Protein AF-J9DRB3-F1 (afdb_monomer)

Secondary structure (DSSP, 8-state):
-HHHHHHHHHHHHHHH-HHHHHHHHHHHHHHHHHHHHHHHHHHHHHHHHHHHHHHHHHHHHHHHHHHHHHHHHHHHHHHHHHHHHHHHHHHHHHHHHHHHHHHHHHHHHHHHHHHHHHHHS--HHHHHHHHHHHTTEEEE--TT--EEEEEETTEEEEEEP--HHHHHHHHHTT--

Foldseek 3Di:
DVVVVVVVVVVVVVVVPPVNVVVVVVVVVVVVVVVVVVVVVVVVVVVVVVVVVVVVVVVVVVVVVVVVVVVVVVVVVVVVVVVVVVVVVVVVVVVVVVVVVVVVVVVVVVVVVVVVVCVVDPDPLRVVVVVCVVQQWDWDDDDQFTWIWRDDPPDTDIDTDPDPVVVVVNVVSVVD

Mean predicted aligned error: 17.75 Å

Sequence (176 aa):
MREANKIVVDLLDVFSTKTDLENILRTHSEAVDRHNKRLKELRETIDVLNRKNDQLNLELQRMQISRQKRSNQFSKLSHEGLQLSKELVNSEADYENASRRLSEMKDTLEKMKEIEQNLKFPSENKLFLEVIKGIGVNLIDSEDRYLFTIKGKNISHTLSTHDAEFNEKLWDLLDE

Radius of gyration: 63.05 Å; Cα contacts (8 Å, |Δi|>4): 61; chains: 1; bounding box: 114×46×160 Å

InterPro domains:
  IPR060067 Outer dense fiber protein 2, N-terminal domain [PF27578] (23-114)

pLDDT: mean 79.35, std 18.27, range [39.59, 97.94]

Structure (mmCIF, N/CA/C/O backbone):
data_AF-J9DRB3-F1
#
_entry.id   AF-J9DRB3-F1
#
loop_
_atom_site.group_PDB
_atom_site.id
_atom_site.type_symbol
_atom_site.label_atom_id
_atom_site.label_alt_id
_atom_site.label_comp_id
_atom_site.label_asym_id
_atom_site.label_entity_id
_atom_site.label_seq_id
_atom_site.pdbx_PDB_ins_code
_atom_site.Cartn_x
_atom_site.Cartn_y
_atom_site.Cartn_z
_atom_site.occupancy
_atom_site.B_iso_or_equiv
_atom_site.auth_seq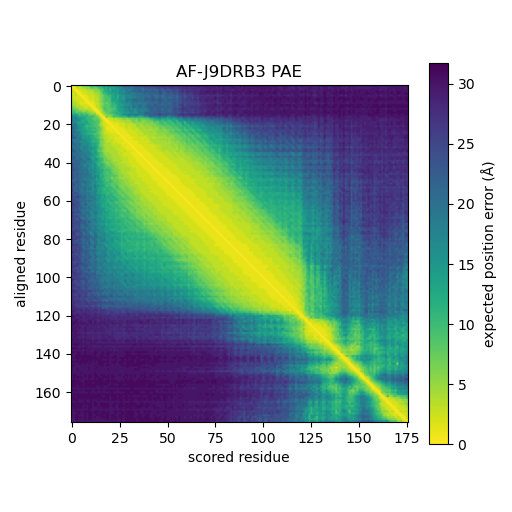_id
_atom_site.auth_comp_id
_atom_site.auth_asym_id
_atom_site.auth_atom_id
_atom_site.pdbx_PDB_model_num
ATOM 1 N N . MET A 1 1 ? 54.683 35.921 -80.141 1.00 52.78 1 MET A N 1
ATOM 2 C CA . MET A 1 1 ? 53.784 35.006 -80.888 1.00 52.78 1 MET A CA 1
ATOM 3 C C . MET A 1 1 ? 54.354 33.591 -80.994 1.00 52.78 1 MET A C 1
ATOM 5 O O . MET A 1 1 ? 53.706 32.681 -80.503 1.00 52.78 1 MET A O 1
ATOM 9 N N . ARG A 1 2 ? 55.559 33.370 -81.552 1.00 58.88 2 ARG A N 1
ATOM 10 C CA . ARG A 1 2 ? 56.140 32.010 -81.671 1.00 58.88 2 ARG A CA 1
ATOM 11 C C . ARG A 1 2 ? 56.509 31.345 -80.333 1.00 58.88 2 ARG A C 1
ATOM 13 O O . ARG A 1 2 ? 56.258 30.161 -80.177 1.00 58.88 2 ARG A O 1
ATOM 20 N N . GLU A 1 3 ? 57.030 32.096 -79.365 1.00 64.81 3 GLU A N 1
ATOM 21 C CA . GLU A 1 3 ? 57.368 31.573 -78.024 1.00 64.81 3 GLU A CA 1
ATOM 22 C C . GLU A 1 3 ? 56.137 31.209 -77.186 1.00 64.81 3 GLU A C 1
ATOM 24 O O . GLU A 1 3 ? 56.092 30.139 -76.594 1.00 64.81 3 GLU A O 1
ATOM 29 N N . ALA A 1 4 ? 55.103 32.055 -77.202 1.00 60.22 4 ALA A N 1
ATOM 30 C CA . ALA A 1 4 ? 53.845 31.785 -76.504 1.00 60.22 4 ALA A CA 1
ATOM 31 C C . ALA A 1 4 ? 53.136 30.540 -77.064 1.00 60.22 4 ALA A C 1
ATOM 33 O O . ALA A 1 4 ? 52.649 29.716 -76.299 1.00 60.22 4 ALA A O 1
ATOM 34 N N . ASN A 1 5 ? 53.153 30.354 -78.389 1.00 60.75 5 ASN A N 1
ATOM 35 C CA . ASN A 1 5 ? 52.613 29.145 -79.012 1.00 60.75 5 ASN A CA 1
ATOM 36 C C . ASN A 1 5 ? 53.431 27.896 -78.664 1.00 60.75 5 ASN A C 1
ATOM 38 O O . ASN A 1 5 ? 52.849 26.831 -78.509 1.00 60.75 5 ASN A O 1
ATOM 42 N N . LYS A 1 6 ? 54.754 28.014 -78.501 1.00 69.69 6 LYS A N 1
ATOM 43 C CA . LYS A 1 6 ? 55.604 26.894 -78.083 1.00 69.69 6 LYS A CA 1
ATOM 44 C C . LYS A 1 6 ? 55.330 26.488 -76.633 1.00 69.69 6 LYS A C 1
ATOM 46 O O . LYS A 1 6 ? 55.157 25.313 -76.374 1.00 69.69 6 LYS A O 1
ATOM 51 N N . ILE A 1 7 ? 55.170 27.452 -75.725 1.00 70.69 7 ILE A N 1
ATOM 52 C CA . ILE A 1 7 ? 54.814 27.188 -74.320 1.00 70.69 7 ILE A CA 1
ATOM 53 C C . ILE A 1 7 ? 53.431 26.533 -74.208 1.00 70.69 7 ILE A C 1
ATOM 55 O O . ILE A 1 7 ? 53.254 25.626 -73.406 1.00 70.69 7 ILE A O 1
ATOM 59 N N . VAL A 1 8 ? 52.457 26.960 -75.019 1.00 66.06 8 VAL A N 1
ATOM 60 C CA . VAL A 1 8 ? 51.117 26.348 -75.049 1.00 66.06 8 VAL A CA 1
ATOM 61 C C . VAL A 1 8 ? 51.158 24.926 -75.614 1.00 66.06 8 VAL A C 1
ATOM 63 O O . VAL A 1 8 ? 50.477 24.059 -75.080 1.00 66.06 8 VAL A O 1
ATOM 66 N N . VAL A 1 9 ? 51.962 24.669 -76.648 1.00 66.56 9 VAL A N 1
ATOM 67 C CA . VAL A 1 9 ? 52.156 23.318 -77.200 1.00 66.56 9 VAL A CA 1
ATOM 68 C C . VAL A 1 9 ? 52.922 22.425 -76.225 1.00 66.56 9 VAL A C 1
ATOM 70 O O . VAL A 1 9 ? 52.494 21.303 -76.014 1.00 66.56 9 VAL A O 1
ATOM 73 N N . ASP A 1 10 ? 53.961 22.927 -75.557 1.00 65.06 10 ASP A N 1
ATOM 74 C CA . ASP A 1 10 ? 54.721 22.182 -74.545 1.00 65.06 10 ASP A CA 1
ATOM 75 C C . ASP A 1 10 ? 53.854 21.887 -73.300 1.00 65.06 10 ASP A C 1
ATOM 77 O O . ASP A 1 10 ? 53.916 20.795 -72.742 1.00 65.06 10 ASP A O 1
ATOM 81 N N . LEU A 1 11 ? 52.980 22.818 -72.886 1.00 62.59 11 LEU A N 1
ATOM 82 C CA . LEU A 1 11 ? 51.970 22.584 -71.842 1.00 62.59 11 LEU A CA 1
ATOM 83 C C . LEU A 1 11 ? 50.936 21.543 -72.279 1.00 62.59 11 LEU A C 1
ATOM 85 O O . LEU A 1 11 ? 50.585 20.667 -71.493 1.00 62.59 11 LEU A O 1
ATOM 89 N N . LEU A 1 12 ? 50.450 21.624 -73.519 1.00 61.03 12 LEU A N 1
ATOM 90 C CA . LEU A 1 12 ? 49.530 20.634 -74.072 1.00 61.03 12 LEU A CA 1
ATOM 91 C C . LEU A 1 12 ? 50.198 19.263 -74.186 1.00 61.03 12 LEU A C 1
ATOM 93 O O . LEU A 1 12 ? 49.541 18.284 -73.863 1.00 61.03 12 LEU A O 1
ATOM 97 N N . ASP A 1 13 ? 51.482 19.186 -74.540 1.00 62.16 13 ASP A N 1
ATOM 98 C CA . ASP A 1 13 ? 52.235 17.934 -74.629 1.00 62.16 13 ASP A CA 1
ATOM 99 C C . ASP A 1 13 ? 52.427 17.287 -73.250 1.00 62.16 13 ASP A C 1
ATOM 101 O O . ASP A 1 13 ? 52.219 16.080 -73.112 1.00 62.16 13 ASP A O 1
ATOM 105 N N . VAL A 1 14 ? 52.705 18.087 -72.211 1.00 61.19 14 VAL A N 1
ATOM 106 C CA . VAL A 1 14 ? 52.777 17.628 -70.811 1.00 61.19 14 VAL A CA 1
ATOM 107 C C . VAL A 1 14 ? 51.439 17.058 -70.330 1.00 61.19 14 VAL A C 1
ATOM 109 O O . VAL A 1 14 ? 51.436 16.078 -69.599 1.00 61.19 14 VAL A O 1
ATOM 112 N N . PHE A 1 15 ? 50.301 17.601 -70.771 1.00 56.34 15 PHE A N 1
ATOM 113 C CA . PHE A 1 15 ? 48.974 17.045 -70.460 1.00 56.34 15 PHE A CA 1
ATOM 114 C C . PHE A 1 15 ? 48.469 16.004 -71.479 1.00 56.34 15 PHE A C 1
ATOM 116 O O . PHE A 1 15 ? 47.452 15.353 -71.236 1.00 56.34 15 PHE A O 1
ATOM 123 N N . SER A 1 16 ? 49.150 15.833 -72.617 1.00 55.31 16 SER A N 1
ATOM 124 C CA . SER A 1 16 ? 48.746 14.929 -73.706 1.00 55.31 16 SER A CA 1
ATOM 125 C C . SER A 1 16 ? 49.224 13.495 -73.518 1.00 55.31 16 SER A C 1
ATOM 127 O O . SER A 1 16 ? 48.829 12.606 -74.282 1.00 55.31 16 SER A O 1
ATOM 129 N N . THR A 1 17 ? 50.090 13.240 -72.532 1.00 62.50 17 THR A N 1
ATOM 130 C CA . THR A 1 17 ? 50.607 11.893 -72.348 1.00 62.50 17 THR A CA 1
ATOM 131 C C . THR A 1 17 ? 49.462 11.001 -71.877 1.00 62.50 17 THR A C 1
ATOM 133 O O . THR A 1 17 ? 48.815 11.238 -70.857 1.00 62.50 17 THR A O 1
ATOM 136 N N . LYS A 1 18 ? 49.168 9.958 -72.658 1.00 66.81 18 LYS A N 1
ATOM 137 C CA . LYS A 1 18 ? 48.153 8.935 -72.357 1.00 66.81 18 LYS A CA 1
ATOM 138 C C . LYS A 1 18 ? 48.231 8.446 -70.898 1.00 66.81 18 LYS A C 1
ATOM 140 O O . LYS A 1 18 ? 47.206 8.183 -70.279 1.00 66.81 18 LYS A O 1
ATOM 145 N N . THR A 1 19 ? 49.439 8.423 -70.345 1.00 72.69 19 THR A N 1
ATOM 146 C CA . THR A 1 19 ? 49.772 8.122 -68.951 1.00 72.69 19 THR A CA 1
ATOM 147 C C . THR A 1 19 ? 49.164 9.074 -67.919 1.00 72.69 19 THR A C 1
ATOM 149 O O . THR A 1 19 ? 48.702 8.604 -66.882 1.00 72.69 19 THR A O 1
ATOM 152 N N . ASP A 1 20 ? 49.110 10.383 -68.165 1.00 73.69 20 ASP A N 1
ATOM 153 C CA . ASP A 1 20 ? 48.558 11.342 -67.197 1.00 73.69 20 ASP A CA 1
ATOM 154 C C . ASP A 1 20 ? 47.030 11.296 -67.160 1.00 73.69 20 ASP A C 1
ATOM 156 O O . ASP A 1 20 ? 46.430 11.313 -66.084 1.00 73.69 20 ASP A O 1
ATOM 160 N N . LEU A 1 21 ? 46.391 11.114 -68.319 1.00 74.31 21 LEU A N 1
ATOM 161 C CA . LEU A 1 21 ? 44.954 10.836 -68.402 1.00 74.31 21 LEU A CA 1
ATOM 162 C C . LEU A 1 21 ? 44.589 9.511 -67.716 1.00 74.31 21 LEU A C 1
ATOM 164 O O . LEU A 1 21 ? 43.625 9.462 -66.952 1.00 74.31 21 LEU A O 1
ATOM 168 N N . GLU A 1 22 ? 45.372 8.451 -67.929 1.00 77.31 22 GLU A N 1
ATOM 169 C CA . GLU A 1 22 ? 45.198 7.166 -67.239 1.00 77.31 22 GLU A CA 1
ATOM 170 C C . GLU A 1 22 ? 45.382 7.302 -65.717 1.00 77.31 22 GLU A C 1
ATOM 172 O O . GLU A 1 22 ? 44.604 6.736 -64.945 1.00 77.31 22 GLU A O 1
ATOM 177 N N . ASN A 1 23 ? 46.344 8.112 -65.263 1.00 81.50 23 ASN A N 1
ATOM 178 C CA . ASN A 1 23 ? 46.559 8.398 -63.844 1.00 81.50 23 ASN A CA 1
ATOM 179 C C . ASN A 1 23 ? 45.405 9.200 -63.222 1.00 81.50 23 ASN A C 1
ATOM 181 O O . ASN A 1 23 ? 44.984 8.896 -62.101 1.00 81.50 23 ASN A O 1
ATOM 185 N N . ILE A 1 24 ? 44.857 10.190 -63.931 1.00 82.06 24 ILE A N 1
ATOM 186 C CA . ILE A 1 24 ? 43.684 10.956 -63.481 1.00 82.06 24 ILE A CA 1
ATOM 187 C C . ILE A 1 24 ? 42.457 10.040 -63.390 1.00 82.06 24 ILE A C 1
ATOM 189 O O . ILE A 1 24 ? 41.757 10.046 -62.378 1.00 82.06 24 ILE A O 1
ATOM 193 N N . LEU A 1 25 ? 42.219 9.195 -64.396 1.00 83.25 25 L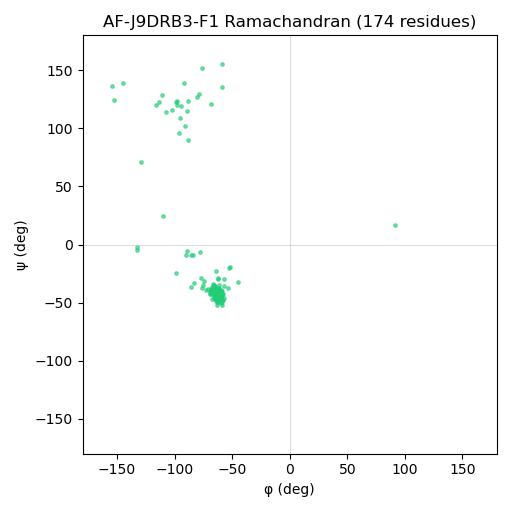EU A N 1
ATOM 194 C CA . LEU A 1 25 ? 41.101 8.246 -64.381 1.00 83.25 25 LEU A CA 1
ATOM 195 C C . LEU A 1 25 ? 41.238 7.224 -63.248 1.00 83.25 25 LEU A C 1
ATOM 197 O O . LEU A 1 25 ? 40.268 6.964 -62.534 1.00 83.25 25 LEU A O 1
ATOM 201 N N . ARG A 1 26 ? 42.444 6.690 -63.026 1.00 84.19 26 ARG A N 1
ATOM 202 C CA . ARG A 1 26 ? 42.720 5.762 -61.923 1.00 84.19 26 ARG A CA 1
ATOM 203 C C . ARG A 1 26 ? 42.507 6.419 -60.561 1.00 84.19 26 ARG A C 1
ATOM 205 O O . ARG A 1 26 ? 41.805 5.860 -59.725 1.00 84.19 26 ARG A O 1
ATOM 212 N N . THR A 1 27 ? 43.062 7.610 -60.337 1.00 86.06 27 THR A N 1
ATOM 213 C CA . THR A 1 27 ? 42.909 8.321 -59.053 1.00 86.06 27 THR A CA 1
ATOM 214 C C . THR A 1 27 ? 41.457 8.715 -58.792 1.00 86.06 27 THR A C 1
ATOM 216 O O . THR A 1 27 ? 40.995 8.618 -57.652 1.00 86.06 27 THR A O 1
ATOM 219 N N . HIS A 1 28 ? 40.709 9.084 -59.837 1.00 86.38 28 HIS A N 1
ATOM 220 C CA . HIS A 1 28 ? 39.274 9.321 -59.736 1.00 86.38 28 HIS A CA 1
ATOM 221 C C . HIS A 1 28 ? 38.509 8.036 -59.386 1.00 86.38 28 HIS A C 1
ATOM 223 O O . HIS A 1 28 ? 37.699 8.069 -58.457 1.00 86.38 28 HIS A O 1
ATOM 229 N N . SER A 1 29 ? 38.784 6.914 -60.061 1.00 89.69 29 SER A N 1
ATOM 230 C CA . SER A 1 29 ? 38.168 5.613 -59.757 1.00 89.69 29 SER A CA 1
ATOM 231 C C . SER A 1 29 ? 38.432 5.197 -58.312 1.00 89.69 29 SER A C 1
ATOM 233 O O . SER A 1 29 ? 37.499 4.897 -57.574 1.00 89.69 29 SER A O 1
ATOM 235 N N . GLU A 1 30 ? 39.682 5.282 -57.855 1.00 90.38 30 GLU A N 1
ATOM 236 C CA . GLU A 1 30 ? 40.042 4.974 -56.470 1.00 90.38 30 GLU A CA 1
ATOM 237 C C . GLU A 1 30 ? 39.345 5.902 -55.464 1.00 90.38 30 GLU A C 1
ATOM 239 O O . GLU A 1 30 ? 38.962 5.474 -54.373 1.00 90.38 30 GLU A O 1
ATOM 244 N N . ALA A 1 31 ? 39.174 7.186 -55.796 1.00 90.00 31 ALA A N 1
ATOM 245 C CA . ALA A 1 31 ? 38.442 8.123 -54.950 1.00 90.00 31 ALA A CA 1
ATOM 246 C C . ALA A 1 31 ? 36.949 7.768 -54.863 1.00 90.00 31 ALA A C 1
ATOM 248 O O . ALA A 1 31 ? 36.378 7.819 -53.771 1.00 90.00 31 ALA A O 1
ATOM 249 N N . VAL A 1 32 ? 36.339 7.360 -55.980 1.00 91.81 32 VAL A N 1
ATOM 250 C CA . VAL A 1 32 ? 34.949 6.886 -56.037 1.00 91.81 32 VAL A CA 1
ATOM 251 C C . VAL A 1 32 ? 34.785 5.597 -55.235 1.00 91.81 32 VAL A C 1
ATOM 253 O O . VAL A 1 32 ? 33.865 5.503 -54.425 1.00 91.81 32 VAL A O 1
ATOM 256 N N . ASP A 1 33 ? 35.707 4.645 -55.363 1.00 92.38 33 ASP A N 1
ATOM 257 C CA . ASP A 1 33 ? 35.675 3.386 -54.613 1.00 92.38 33 ASP A CA 1
ATOM 258 C C . ASP A 1 33 ? 35.821 3.615 -53.105 1.00 92.38 33 ASP A C 1
ATOM 260 O O . ASP A 1 33 ? 35.052 3.067 -52.308 1.00 92.38 33 ASP A O 1
ATOM 264 N N . ARG A 1 34 ? 36.747 4.494 -52.690 1.00 92.19 34 ARG A N 1
ATOM 265 C CA . ARG A 1 34 ? 36.887 4.910 -51.283 1.00 92.19 34 ARG A CA 1
ATOM 266 C C . ARG A 1 34 ? 35.611 5.570 -50.760 1.00 92.19 34 ARG A C 1
ATOM 268 O O . ARG A 1 34 ? 35.183 5.273 -49.643 1.00 92.19 34 ARG A O 1
ATOM 275 N N . HIS A 1 35 ? 34.992 6.441 -51.553 1.00 93.06 35 HIS A N 1
ATOM 276 C CA . HIS A 1 35 ? 33.744 7.104 -51.183 1.00 93.06 35 HIS A CA 1
ATOM 277 C C . HIS A 1 35 ? 32.587 6.104 -51.048 1.00 93.06 35 HIS A C 1
ATOM 279 O O . HIS A 1 35 ? 31.868 6.120 -50.050 1.00 93.06 35 HIS A O 1
ATOM 285 N N . ASN A 1 36 ? 32.447 5.179 -51.999 1.00 93.12 36 ASN A N 1
ATOM 286 C CA . ASN A 1 36 ? 31.423 4.136 -51.979 1.00 93.12 36 ASN A CA 1
ATOM 287 C C . ASN A 1 36 ? 31.587 3.193 -50.784 1.00 93.12 36 ASN A C 1
ATOM 289 O O . ASN A 1 36 ? 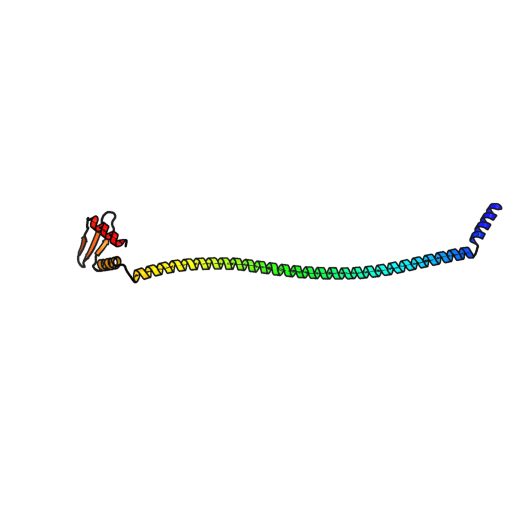30.599 2.850 -50.132 1.00 93.12 36 ASN A O 1
ATOM 293 N N . LYS A 1 37 ? 32.828 2.825 -50.443 1.00 95.12 37 LYS A N 1
ATOM 294 C CA . LYS A 1 37 ? 33.117 2.035 -49.242 1.00 95.12 37 LYS A CA 1
ATOM 295 C C . LYS A 1 37 ? 32.678 2.767 -47.972 1.00 95.12 37 LYS A C 1
ATOM 297 O O . LYS A 1 37 ? 31.965 2.191 -47.156 1.00 95.12 37 LYS A O 1
ATOM 302 N N . ARG A 1 38 ? 33.009 4.056 -47.848 1.00 94.56 38 ARG A N 1
ATOM 303 C CA . ARG A 1 38 ? 32.612 4.874 -46.693 1.00 94.56 38 ARG A CA 1
ATOM 304 C C . ARG A 1 38 ? 31.096 5.068 -46.603 1.00 94.56 38 ARG A C 1
ATOM 306 O O . ARG A 1 38 ? 30.539 5.024 -45.511 1.00 94.56 38 ARG A O 1
ATOM 313 N N . LEU A 1 39 ? 30.411 5.239 -47.735 1.00 94.81 39 LEU A N 1
ATOM 314 C CA . LEU A 1 39 ? 28.946 5.280 -47.777 1.00 94.81 39 LEU A CA 1
ATOM 315 C C . LEU A 1 39 ? 28.321 3.961 -47.319 1.00 94.81 39 LEU A C 1
ATOM 317 O O . LEU A 1 39 ? 27.305 3.981 -46.625 1.00 94.81 39 LEU A O 1
ATOM 321 N N . LYS A 1 40 ? 28.914 2.823 -47.690 1.00 95.81 40 LYS A N 1
ATOM 322 C CA . LYS A 1 40 ? 28.456 1.507 -47.239 1.00 95.81 40 LYS A CA 1
ATOM 323 C C . LYS A 1 40 ? 28.605 1.358 -45.721 1.00 95.81 40 LYS A C 1
ATOM 325 O O . LYS A 1 40 ? 27.629 1.023 -45.061 1.00 95.81 40 LYS A O 1
ATOM 330 N N . GLU A 1 41 ? 29.769 1.698 -45.171 1.00 95.75 41 GLU A N 1
ATOM 331 C CA . GLU A 1 41 ? 30.033 1.670 -43.721 1.00 95.75 41 GLU A CA 1
ATOM 332 C C . GLU A 1 41 ? 29.081 2.596 -42.939 1.00 95.75 41 GLU A C 1
ATOM 334 O O . GLU A 1 41 ? 28.563 2.230 -41.881 1.00 95.75 41 GLU A O 1
ATOM 339 N N . LEU A 1 42 ? 28.786 3.786 -43.477 1.00 95.69 42 LEU A N 1
ATOM 340 C CA . LEU A 1 42 ? 27.811 4.707 -42.888 1.00 95.69 42 LEU A CA 1
ATOM 341 C C . LEU A 1 42 ? 26.392 4.133 -42.903 1.00 95.69 42 LEU A C 1
ATOM 343 O O . LEU A 1 42 ? 25.693 4.241 -41.899 1.00 95.69 42 LEU A O 1
ATOM 347 N N . ARG A 1 43 ? 25.967 3.499 -44.004 1.00 96.38 43 ARG A N 1
ATOM 348 C CA . ARG A 1 43 ? 24.652 2.837 -44.083 1.00 96.38 43 ARG A CA 1
ATOM 349 C C . ARG A 1 43 ? 24.532 1.706 -43.067 1.00 96.38 43 ARG A C 1
ATOM 351 O O . ARG A 1 43 ? 23.557 1.668 -42.329 1.00 96.38 43 ARG A O 1
ATOM 358 N N . GLU A 1 44 ? 25.551 0.856 -42.965 1.00 96.12 44 GLU A N 1
ATOM 359 C CA . GLU A 1 44 ? 25.590 -0.219 -41.966 1.00 96.12 44 GLU A CA 1
ATOM 360 C C . GLU A 1 44 ? 25.523 0.343 -40.536 1.00 96.12 44 GLU A C 1
ATOM 362 O O . GLU A 1 44 ? 24.799 -0.180 -39.688 1.00 96.12 44 GLU A O 1
ATOM 367 N N . THR A 1 45 ? 26.209 1.459 -40.274 1.00 96.94 45 THR A N 1
ATOM 368 C CA . THR A 1 45 ? 26.154 2.143 -38.972 1.00 96.94 45 THR A CA 1
ATOM 369 C C . THR A 1 45 ? 24.756 2.688 -38.674 1.00 96.94 45 THR A C 1
ATOM 371 O O . THR A 1 45 ? 24.257 2.515 -37.562 1.00 96.94 45 THR A O 1
ATOM 374 N N . ILE A 1 46 ? 24.104 3.318 -39.656 1.00 97.31 46 ILE A N 1
ATOM 375 C CA . ILE A 1 46 ? 22.730 3.824 -39.529 1.00 97.31 46 ILE A CA 1
ATOM 376 C C . ILE A 1 46 ? 21.764 2.675 -39.230 1.00 97.31 46 ILE A C 1
ATOM 378 O O . ILE A 1 46 ? 20.950 2.791 -38.317 1.00 97.31 46 ILE A O 1
ATOM 382 N N . ASP A 1 47 ? 21.891 1.545 -39.924 1.00 96.94 47 ASP A N 1
ATOM 383 C CA . ASP A 1 47 ? 21.041 0.375 -39.694 1.00 96.94 47 ASP A CA 1
ATOM 384 C C . ASP A 1 47 ? 21.215 -0.189 -38.277 1.00 96.94 47 ASP A C 1
ATOM 386 O O . ASP A 1 47 ? 20.234 -0.529 -37.609 1.00 96.94 47 ASP A O 1
ATOM 390 N N . VAL A 1 48 ? 22.454 -0.251 -37.778 1.00 97.44 48 VAL A N 1
ATOM 391 C CA . VAL A 1 48 ? 22.738 -0.662 -36.394 1.00 97.44 48 VAL A CA 1
ATOM 392 C C . VAL A 1 48 ? 22.136 0.322 -35.390 1.00 97.44 48 VAL A C 1
ATOM 394 O O . VAL A 1 48 ? 21.541 -0.108 -34.399 1.00 97.44 48 VAL A O 1
ATOM 397 N N . LEU A 1 49 ? 22.268 1.629 -35.630 1.00 97.19 49 LEU A N 1
ATOM 398 C CA . LEU A 1 49 ? 21.702 2.660 -34.759 1.00 97.19 49 LEU A CA 1
ATOM 399 C C . LEU A 1 49 ? 20.175 2.603 -34.730 1.00 97.19 49 LEU A C 1
ATOM 401 O O . LEU A 1 49 ? 19.604 2.658 -33.644 1.00 97.19 49 LEU A O 1
ATOM 405 N N . ASN A 1 50 ? 19.524 2.414 -35.877 1.00 97.62 50 ASN A N 1
ATOM 406 C CA . ASN A 1 50 ? 18.071 2.266 -35.958 1.00 97.62 50 ASN A CA 1
ATOM 407 C C . ASN A 1 50 ? 17.591 1.064 -35.140 1.00 97.62 50 ASN A C 1
ATOM 409 O O . ASN A 1 50 ? 16.726 1.217 -34.283 1.00 97.62 50 ASN A O 1
ATOM 413 N N . ARG A 1 51 ? 18.234 -0.102 -35.293 1.00 97.56 51 ARG A N 1
ATOM 414 C CA . ARG A 1 51 ? 17.898 -1.294 -34.494 1.00 97.56 51 ARG A CA 1
ATOM 415 C C . ARG A 1 51 ? 18.065 -1.058 -32.994 1.00 97.56 51 ARG A C 1
ATOM 417 O O . ARG A 1 51 ? 17.226 -1.495 -32.211 1.00 97.56 51 ARG A O 1
ATOM 424 N N . LYS A 1 52 ? 19.137 -0.374 -32.580 1.00 97.50 52 LYS A N 1
ATOM 425 C CA . LYS A 1 52 ? 19.344 -0.020 -31.166 1.00 97.50 52 LYS A CA 1
ATOM 426 C C . LYS A 1 52 ? 18.284 0.957 -30.666 1.00 97.50 52 LYS A C 1
ATOM 428 O O . LYS A 1 52 ? 17.822 0.818 -29.539 1.00 97.50 52 LYS A O 1
ATOM 433 N N . ASN A 1 53 ? 17.890 1.920 -31.492 1.00 97.62 53 ASN A N 1
ATOM 434 C CA . ASN A 1 53 ? 16.859 2.888 -31.144 1.00 97.62 53 ASN A CA 1
ATOM 435 C C . ASN A 1 53 ? 15.496 2.199 -30.968 1.00 97.62 53 ASN A C 1
ATOM 437 O O . ASN A 1 53 ? 14.813 2.424 -29.973 1.00 97.62 53 ASN A O 1
ATOM 441 N N . ASP A 1 54 ? 15.147 1.271 -31.859 1.00 97.75 54 ASP A N 1
ATOM 442 C CA . ASP A 1 54 ? 13.930 0.461 -31.739 1.00 97.75 54 ASP A CA 1
ATOM 443 C C . ASP A 1 54 ? 13.935 -0.395 -30.465 1.00 97.75 54 ASP A C 1
ATOM 445 O O . ASP A 1 54 ? 12.934 -0.460 -29.749 1.00 97.75 54 ASP A O 1
ATOM 449 N N . GLN A 1 55 ? 15.076 -1.008 -30.131 1.00 97.81 55 GLN A N 1
ATOM 450 C CA . GLN A 1 55 ? 15.239 -1.763 -28.885 1.00 97.81 55 GLN A CA 1
ATOM 451 C C . GLN A 1 55 ? 15.035 -0.882 -27.647 1.00 97.81 55 GLN A C 1
ATOM 453 O O . GLN A 1 55 ? 14.282 -1.263 -26.749 1.00 97.81 55 GLN A O 1
ATOM 458 N N . LEU A 1 56 ? 15.651 0.302 -27.616 1.00 97.81 56 LEU A N 1
ATOM 459 C CA . LEU A 1 56 ? 15.494 1.257 -26.517 1.00 97.81 56 LEU A CA 1
ATOM 460 C C . LEU A 1 56 ? 14.049 1.748 -26.392 1.00 97.81 56 LEU A C 1
ATOM 462 O O . LEU A 1 56 ? 13.530 1.847 -25.282 1.00 97.81 56 LEU A O 1
ATOM 466 N N . ASN A 1 57 ? 13.366 1.997 -27.510 1.00 97.50 57 ASN A N 1
ATOM 467 C CA . ASN A 1 57 ? 11.958 2.388 -27.507 1.00 97.50 57 ASN A CA 1
ATOM 468 C C . ASN A 1 57 ? 11.060 1.290 -26.922 1.00 97.50 57 ASN A C 1
ATOM 470 O O . ASN A 1 57 ? 10.184 1.578 -26.102 1.00 97.50 57 ASN A O 1
ATOM 474 N N . LEU A 1 58 ? 11.299 0.025 -27.278 1.00 97.81 58 LEU A N 1
ATOM 475 C CA . LEU A 1 58 ? 10.580 -1.109 -26.690 1.00 97.81 58 LEU A CA 1
ATOM 476 C C . LEU A 1 58 ? 10.853 -1.242 -25.188 1.00 97.81 58 LEU A C 1
ATOM 478 O O . LEU A 1 58 ? 9.937 -1.527 -24.412 1.00 97.81 58 LEU A O 1
ATOM 482 N N . GLU A 1 59 ? 12.095 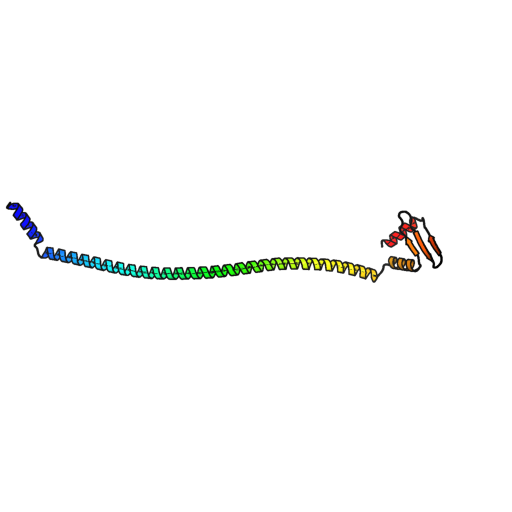-1.036 -24.757 1.00 97.38 59 GLU A N 1
ATOM 483 C CA . GLU A 1 59 ? 12.458 -1.076 -23.342 1.00 97.38 59 GLU A CA 1
ATOM 484 C C . GLU A 1 59 ? 11.795 0.060 -22.554 1.00 97.38 59 GLU A C 1
ATOM 486 O O . GLU A 1 59 ? 11.185 -0.192 -21.512 1.00 97.38 59 GLU A O 1
ATOM 491 N N . LEU A 1 60 ? 11.795 1.282 -23.092 1.00 97.75 60 LEU A N 1
ATOM 492 C CA . LEU A 1 60 ? 11.089 2.427 -22.515 1.00 97.75 60 LEU A CA 1
ATOM 493 C C . LEU A 1 60 ? 9.593 2.147 -22.353 1.00 97.75 60 LEU A C 1
ATOM 495 O O . LEU A 1 60 ? 9.043 2.372 -21.273 1.00 97.75 60 LEU A O 1
ATOM 499 N N . GLN A 1 61 ? 8.940 1.594 -23.378 1.00 97.75 61 GLN A N 1
ATOM 500 C CA . GLN A 1 61 ? 7.529 1.206 -23.298 1.00 97.75 61 GLN A CA 1
ATOM 501 C C . GLN A 1 61 ? 7.290 0.155 -22.204 1.00 97.75 61 GLN A C 1
ATOM 503 O O . GLN A 1 61 ? 6.366 0.286 -21.396 1.00 97.75 61 GLN A O 1
ATOM 508 N N . ARG A 1 62 ? 8.149 -0.869 -22.108 1.00 97.62 62 ARG A N 1
ATOM 509 C CA . ARG A 1 62 ? 8.066 -1.887 -21.044 1.00 97.62 62 ARG A CA 1
ATOM 510 C C . ARG A 1 62 ? 8.228 -1.272 -19.656 1.00 97.62 62 ARG A C 1
ATOM 512 O O . ARG A 1 62 ? 7.464 -1.603 -18.744 1.00 97.62 62 ARG A O 1
ATOM 519 N N . MET A 1 63 ? 9.188 -0.365 -19.488 1.00 97.31 63 MET A N 1
ATOM 520 C CA . MET A 1 63 ? 9.415 0.335 -18.224 1.00 97.31 63 MET A CA 1
ATOM 521 C C . MET A 1 63 ? 8.225 1.216 -17.842 1.00 97.31 63 MET A C 1
ATOM 523 O O . MET A 1 63 ? 7.816 1.201 -16.680 1.00 97.31 63 MET A O 1
ATOM 527 N N . GLN A 1 64 ? 7.626 1.928 -18.799 1.00 97.81 64 GLN A N 1
ATOM 528 C CA . GLN A 1 64 ? 6.422 2.731 -18.576 1.00 97.81 64 GLN A CA 1
ATOM 529 C C . GLN A 1 64 ? 5.243 1.867 -18.119 1.00 97.81 64 GLN A C 1
ATOM 531 O O . GLN A 1 64 ? 4.623 2.173 -17.102 1.00 97.81 64 GLN A O 1
ATOM 536 N N . ILE A 1 65 ? 4.988 0.738 -18.788 1.00 97.62 65 ILE A N 1
ATOM 537 C CA . ILE A 1 65 ? 3.932 -0.207 -18.390 1.00 97.62 65 ILE A CA 1
ATOM 538 C C . ILE A 1 65 ? 4.191 -0.746 -16.976 1.00 97.62 65 ILE A C 1
ATOM 540 O O . ILE A 1 65 ? 3.283 -0.791 -16.145 1.00 97.62 65 ILE A O 1
ATOM 544 N N . SER A 1 66 ? 5.432 -1.137 -16.670 1.00 97.50 66 SER A N 1
ATOM 545 C CA . SER A 1 66 ? 5.817 -1.613 -15.335 1.00 97.50 66 SER A CA 1
ATOM 546 C C . SER A 1 66 ? 5.631 -0.537 -14.260 1.00 97.50 66 SER A C 1
ATOM 548 O O . SER A 1 66 ? 5.130 -0.818 -13.168 1.00 97.50 66 SER A O 1
ATOM 550 N N . ARG A 1 67 ? 5.991 0.714 -14.562 1.00 97.50 67 ARG A N 1
ATOM 551 C CA . ARG A 1 67 ? 5.782 1.857 -13.668 1.00 97.50 67 ARG A CA 1
ATOM 552 C C . ARG A 1 67 ? 4.294 2.101 -13.419 1.00 97.50 67 ARG A C 1
ATOM 554 O O . ARG A 1 67 ? 3.910 2.252 -12.264 1.00 97.50 67 ARG A O 1
ATOM 561 N N . GLN A 1 68 ? 3.464 2.066 -14.462 1.00 97.69 68 GLN A N 1
ATOM 562 C CA . GLN A 1 68 ? 2.010 2.212 -14.345 1.00 97.69 68 GLN A CA 1
ATOM 563 C C . GLN A 1 68 ? 1.414 1.117 -13.449 1.00 97.69 68 GLN A C 1
ATOM 565 O O . GLN A 1 68 ? 0.643 1.407 -12.537 1.00 97.69 68 GLN A O 1
ATOM 570 N N . LYS A 1 69 ? 1.811 -0.147 -13.663 1.00 97.75 69 LYS A N 1
ATOM 571 C CA . LYS A 1 69 ? 1.354 -1.282 -12.845 1.00 97.75 69 LYS A CA 1
ATOM 572 C C . LYS A 1 69 ? 1.709 -1.096 -11.371 1.00 97.75 69 LYS A C 1
ATOM 574 O O . LYS A 1 69 ? 0.834 -1.239 -10.520 1.00 97.75 69 LYS A O 1
ATOM 579 N N . ARG A 1 70 ? 2.961 -0.729 -11.079 1.00 97.38 70 ARG A N 1
ATOM 580 C CA . ARG A 1 70 ? 3.422 -0.460 -9.708 1.00 97.38 70 ARG A CA 1
ATOM 581 C C . ARG A 1 70 ? 2.688 0.717 -9.073 1.00 97.38 70 ARG A C 1
ATOM 583 O O . ARG A 1 70 ? 2.278 0.611 -7.925 1.00 97.38 70 ARG A O 1
ATOM 590 N N . SER A 1 71 ? 2.461 1.795 -9.823 1.00 97.44 71 SER A N 1
ATOM 591 C CA . SER A 1 71 ? 1.685 2.946 -9.349 1.00 97.44 71 SER A CA 1
ATOM 592 C C . SER A 1 71 ? 0.262 2.542 -8.960 1.00 97.44 71 SER A C 1
ATOM 594 O O . SER A 1 71 ? -0.198 2.887 -7.879 1.00 97.44 71 SER A O 1
ATOM 596 N N . ASN A 1 72 ? -0.415 1.753 -9.798 1.00 96.94 72 ASN A N 1
ATOM 597 C CA . ASN A 1 72 ? -1.771 1.285 -9.513 1.00 96.94 72 ASN A CA 1
ATOM 598 C C . ASN A 1 72 ? -1.820 0.364 -8.285 1.00 96.94 72 ASN A C 1
ATOM 600 O O . ASN A 1 72 ? -2.745 0.461 -7.482 1.00 96.94 72 ASN A O 1
ATOM 604 N N . GLN A 1 73 ? -0.838 -0.530 -8.129 1.00 97.69 73 GLN A N 1
ATOM 605 C CA . GLN A 1 73 ? -0.725 -1.386 -6.943 1.00 97.69 73 GLN A CA 1
ATOM 606 C C . GLN A 1 73 ? -0.495 -0.562 -5.676 1.00 97.69 73 GLN A C 1
ATOM 608 O O . GLN A 1 73 ? -1.162 -0.793 -4.673 1.00 97.69 73 GLN A O 1
ATOM 613 N N . PHE A 1 74 ? 0.395 0.427 -5.740 1.00 97.44 74 PHE A N 1
ATOM 614 C CA . PHE A 1 74 ? 0.657 1.329 -4.625 1.00 97.44 74 PHE A CA 1
ATOM 615 C C . PHE A 1 74 ? -0.603 2.092 -4.206 1.00 97.44 74 PHE A C 1
ATOM 617 O O . PHE A 1 74 ? -0.931 2.123 -3.024 1.00 97.44 74 PHE A O 1
ATOM 624 N N . SER A 1 75 ? -1.359 2.643 -5.161 1.00 97.38 75 SER A N 1
ATOM 625 C CA . SER A 1 75 ? -2.616 3.335 -4.859 1.00 97.38 75 SER A CA 1
ATOM 626 C C . SER A 1 75 ? -3.650 2.420 -4.198 1.00 97.38 75 SER A C 1
ATOM 628 O O . SER A 1 75 ? -4.321 2.854 -3.265 1.00 97.38 75 SER A O 1
ATOM 630 N N . LYS A 1 76 ? -3.761 1.156 -4.633 1.00 97.38 76 LYS A N 1
ATOM 631 C CA . LYS A 1 76 ? -4.657 0.171 -4.001 1.00 97.38 76 LYS A CA 1
ATOM 632 C C . LYS A 1 76 ? -4.251 -0.126 -2.561 1.00 97.38 76 LYS A C 1
ATOM 634 O O . LYS A 1 76 ? -5.069 0.037 -1.665 1.00 97.38 76 LYS A O 1
ATOM 639 N N . LEU A 1 77 ? -2.981 -0.468 -2.340 1.00 97.00 77 LEU A N 1
ATOM 640 C CA . LEU A 1 77 ? -2.457 -0.761 -1.003 1.00 97.00 77 LEU A CA 1
ATOM 641 C C . LEU A 1 77 ? -2.574 0.443 -0.067 1.00 97.00 77 LEU A C 1
ATOM 643 O O . LEU A 1 77 ? -2.908 0.291 1.101 1.00 97.00 77 LEU A O 1
ATOM 647 N N . SER A 1 78 ? -2.335 1.651 -0.576 1.00 97.25 78 SER A N 1
ATOM 648 C CA . SER A 1 78 ? -2.502 2.870 0.213 1.00 97.25 78 SER A CA 1
ATOM 649 C C . SER A 1 78 ? -3.963 3.103 0.595 1.00 97.25 78 SER A C 1
ATOM 651 O O . SER A 1 78 ? -4.226 3.559 1.705 1.00 97.25 78 SER A O 1
ATOM 653 N N . HIS A 1 79 ? -4.908 2.802 -0.297 1.00 97.56 79 HIS A N 1
ATOM 654 C CA . HIS A 1 79 ? -6.330 2.914 0.007 1.00 97.56 79 HIS A CA 1
ATOM 655 C C . HIS A 1 79 ? -6.771 1.883 1.052 1.00 97.56 79 HIS A C 1
ATOM 657 O O . HIS A 1 79 ? -7.421 2.251 2.026 1.00 97.56 79 HIS A O 1
ATOM 663 N N . GLU A 1 80 ? -6.367 0.622 0.890 1.00 97.38 80 GLU A N 1
ATOM 664 C CA . GLU A 1 80 ? -6.614 -0.445 1.869 1.00 97.38 80 GLU A CA 1
ATOM 665 C C . GLU A 1 80 ? -5.994 -0.105 3.232 1.00 97.38 80 GLU A C 1
ATOM 667 O O . GLU A 1 80 ? -6.656 -0.218 4.259 1.00 97.38 80 GLU A O 1
ATOM 672 N N . GLY A 1 81 ? -4.763 0.414 3.253 1.00 97.06 81 GLY A N 1
ATOM 673 C CA . GLY A 1 81 ? -4.105 0.856 4.484 1.00 97.06 81 GLY A CA 1
ATOM 674 C C . GLY A 1 81 ? -4.855 1.984 5.200 1.00 97.06 81 GLY A C 1
ATOM 675 O O . GLY A 1 81 ? -4.949 1.979 6.426 1.00 97.06 81 GLY A O 1
ATOM 676 N N . LEU A 1 82 ? -5.439 2.927 4.453 1.00 97.44 82 LEU A N 1
ATOM 677 C CA . LEU A 1 82 ? -6.287 3.976 5.028 1.00 97.44 82 LEU A CA 1
ATOM 678 C C . LEU A 1 82 ? -7.598 3.418 5.596 1.00 97.44 82 LEU A C 1
ATOM 680 O O . LEU A 1 82 ? -8.031 3.867 6.656 1.00 97.44 82 LEU A O 1
ATOM 684 N N . GLN A 1 83 ? -8.223 2.450 4.918 1.00 97.94 83 GLN A N 1
ATOM 685 C CA . GLN A 1 83 ? -9.434 1.794 5.419 1.00 97.94 83 GLN A CA 1
ATOM 686 C C . GLN A 1 83 ? -9.155 1.046 6.724 1.00 97.94 83 GLN A C 1
ATOM 688 O O . GLN A 1 83 ? -9.837 1.294 7.715 1.00 97.94 83 GLN A O 1
ATOM 693 N N . LEU A 1 84 ? -8.100 0.228 6.757 1.00 97.50 84 LEU A N 1
ATOM 694 C CA . LEU A 1 84 ? -7.708 -0.529 7.948 1.00 97.50 84 LEU A CA 1
ATOM 695 C C . LEU A 1 84 ? -7.334 0.389 9.115 1.00 97.50 84 LEU A C 1
ATOM 697 O O . LEU A 1 84 ? -7.710 0.124 10.251 1.00 97.50 84 LEU A O 1
ATOM 701 N N . SER A 1 85 ? -6.639 1.498 8.848 1.00 97.19 85 SER A N 1
ATOM 702 C CA . SER A 1 85 ? -6.326 2.495 9.879 1.00 97.19 85 SER A CA 1
ATOM 703 C C . SER A 1 85 ? -7.596 3.111 10.478 1.00 97.19 85 SER A C 1
ATOM 705 O O . SER A 1 85 ? -7.718 3.244 11.694 1.00 97.19 85 SER A O 1
ATOM 707 N N . LYS A 1 86 ? -8.597 3.416 9.642 1.00 97.81 86 LYS A N 1
ATOM 708 C CA . LYS A 1 86 ? -9.892 3.918 10.114 1.00 97.81 86 LYS A CA 1
ATOM 709 C C . LYS A 1 86 ? -10.657 2.871 10.930 1.00 97.81 86 LYS A C 1
ATOM 711 O O . LYS A 1 86 ? -11.254 3.214 11.947 1.00 97.81 86 LYS A O 1
ATOM 716 N N . GLU A 1 87 ? -10.653 1.617 10.488 1.00 97.75 87 GLU A N 1
ATOM 717 C CA . GLU A 1 87 ? -11.273 0.506 11.219 1.00 97.75 87 GLU A CA 1
ATOM 718 C C . GLU A 1 87 ? -10.611 0.282 12.578 1.00 97.75 87 GLU A C 1
ATOM 720 O O . GLU A 1 87 ? -11.319 0.102 13.566 1.00 97.75 87 GLU A O 1
ATOM 725 N N . LEU A 1 88 ? -9.280 0.373 12.649 1.00 97.75 88 LEU A N 1
ATOM 726 C CA . LEU A 1 88 ? -8.533 0.261 13.897 1.00 97.75 88 LEU A CA 1
ATOM 727 C C . LEU A 1 88 ? -8.953 1.345 14.892 1.00 97.75 88 LEU A C 1
ATOM 729 O O . LEU A 1 88 ? -9.332 1.018 16.010 1.00 97.75 88 LEU A O 1
ATOM 733 N N . VAL A 1 89 ? -8.972 2.612 14.466 1.00 97.94 89 VAL A N 1
ATOM 734 C CA . VAL A 1 89 ? -9.386 3.735 15.325 1.00 97.94 89 VAL A CA 1
ATOM 735 C C . VAL A 1 89 ? -10.819 3.553 15.833 1.00 97.94 89 VAL A C 1
ATOM 737 O O . VAL A 1 89 ? -11.099 3.785 17.008 1.00 97.94 89 VAL A O 1
ATOM 740 N N . ASN A 1 90 ? -11.737 3.108 14.971 1.00 97.50 90 ASN A N 1
ATOM 741 C CA . ASN A 1 90 ? -13.111 2.828 15.389 1.00 97.50 90 ASN A CA 1
ATOM 742 C C . ASN A 1 90 ? -13.168 1.675 16.403 1.00 97.50 90 ASN A C 1
ATOM 744 O O . ASN A 1 90 ? -13.855 1.781 17.414 1.00 97.50 90 ASN A O 1
ATOM 748 N N . SER A 1 91 ? -12.420 0.597 16.160 1.00 97.38 91 SER A N 1
ATOM 749 C CA . SER A 1 91 ? -12.363 -0.554 17.062 1.00 97.38 91 SER A CA 1
ATOM 750 C C . SER A 1 91 ? -11.736 -0.206 18.414 1.00 97.38 91 SER A C 1
ATOM 752 O O . SER A 1 91 ? -12.158 -0.749 19.433 1.00 97.38 91 SER A O 1
ATOM 754 N N . GLU A 1 92 ? -10.737 0.676 18.445 1.00 97.56 92 GLU A N 1
ATOM 755 C CA . GLU A 1 92 ? -10.140 1.189 19.682 1.00 97.56 92 GLU A CA 1
ATOM 756 C C . GLU A 1 92 ? -11.160 2.013 20.476 1.00 97.56 92 GLU A C 1
ATOM 758 O O . GLU A 1 92 ? -11.324 1.796 21.678 1.00 97.56 92 GLU A O 1
ATOM 763 N N . ALA A 1 93 ? -11.923 2.881 19.805 1.00 97.38 93 ALA A N 1
ATOM 764 C CA . ALA A 1 93 ? -12.996 3.642 20.442 1.00 97.38 93 ALA A CA 1
ATOM 765 C C . ALA A 1 93 ? -14.103 2.729 21.006 1.00 97.38 93 ALA A C 1
ATOM 767 O O . ALA A 1 93 ? -14.580 2.938 22.126 1.00 97.38 93 ALA A O 1
ATOM 768 N N . ASP A 1 94 ? -14.497 1.690 20.267 1.00 97.75 94 ASP A N 1
ATOM 769 C CA . ASP A 1 94 ? -15.472 0.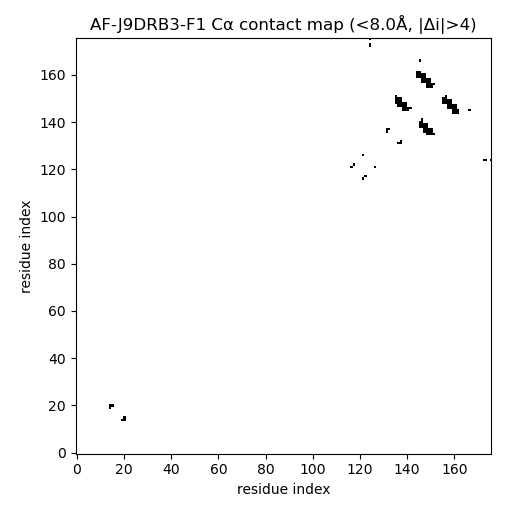699 20.730 1.00 97.75 94 ASP A CA 1
ATOM 770 C C . ASP A 1 94 ? -14.952 -0.086 21.941 1.00 97.75 94 ASP A C 1
ATOM 772 O O . ASP A 1 94 ? -15.693 -0.308 22.904 1.00 97.75 94 ASP A O 1
ATOM 776 N N . TYR A 1 95 ? -13.668 -0.450 21.935 1.00 97.69 95 TYR A N 1
ATOM 777 C CA . TYR A 1 95 ? -13.017 -1.109 23.063 1.00 97.69 95 TYR A CA 1
ATOM 778 C C . TYR A 1 95 ? -12.992 -0.220 24.312 1.00 97.69 95 TYR A C 1
ATOM 780 O O . TYR A 1 95 ? -13.355 -0.676 25.398 1.00 97.69 95 TYR A O 1
ATOM 788 N N . GLU A 1 96 ? -12.628 1.056 24.182 1.00 97.44 96 GLU A N 1
ATOM 789 C CA . GLU A 1 96 ? -12.655 2.002 25.302 1.00 97.44 96 GLU A CA 1
ATOM 790 C C . GLU A 1 96 ? -14.063 2.179 25.878 1.00 97.44 96 GLU A C 1
ATOM 792 O O . GLU A 1 96 ? -14.242 2.218 27.100 1.00 97.44 96 GLU A O 1
ATOM 797 N N . ASN A 1 97 ? -15.075 2.258 25.011 1.00 97.88 97 ASN A N 1
ATOM 798 C CA . ASN A 1 97 ? -16.472 2.349 25.426 1.00 97.88 97 ASN A CA 1
ATOM 799 C C . ASN A 1 97 ? -16.924 1.082 26.166 1.00 97.88 97 ASN A C 1
ATOM 801 O O . ASN A 1 97 ? -17.578 1.173 27.208 1.00 97.88 97 ASN A O 1
ATOM 805 N N . ALA A 1 98 ? -16.562 -0.099 25.660 1.00 97.06 98 ALA A N 1
ATOM 806 C CA . ALA A 1 98 ? -16.856 -1.369 26.314 1.00 97.06 98 ALA A CA 1
ATOM 807 C C . ALA A 1 98 ? -16.144 -1.488 27.672 1.00 97.06 98 ALA A C 1
ATOM 809 O O . ALA A 1 98 ? -16.758 -1.911 28.651 1.00 97.06 98 ALA A O 1
ATOM 810 N N . SER A 1 99 ? -14.884 -1.056 27.751 1.00 97.62 99 SER A N 1
ATOM 811 C CA . SER A 1 99 ? -14.091 -1.043 28.983 1.00 97.62 99 SER A CA 1
ATOM 812 C C . SER A 1 99 ? -14.717 -0.143 30.054 1.00 97.62 99 SER A C 1
ATOM 814 O O . SER A 1 99 ? -14.898 -0.575 31.195 1.00 97.62 99 SER A O 1
ATOM 816 N N . ARG A 1 100 ? -15.155 1.069 29.680 1.00 97.19 100 ARG A N 1
ATOM 817 C CA . ARG A 1 100 ? -15.887 1.973 30.586 1.00 97.19 100 ARG A CA 1
ATOM 818 C C . ARG A 1 100 ? -17.170 1.341 31.118 1.00 97.19 100 ARG A C 1
ATOM 820 O O . ARG A 1 100 ? -17.357 1.289 32.330 1.00 97.19 100 ARG A O 1
ATOM 827 N N . ARG A 1 101 ? -18.007 0.781 30.237 1.00 97.31 101 ARG A N 1
ATOM 828 C CA . ARG A 1 101 ? -19.246 0.091 30.644 1.00 97.31 101 ARG A CA 1
ATOM 829 C C . ARG A 1 101 ? -18.976 -1.086 31.577 1.00 97.31 101 ARG A C 1
ATOM 831 O O . ARG A 1 101 ? -19.721 -1.303 32.526 1.00 97.31 101 ARG A O 1
ATOM 838 N N . LEU A 1 102 ? -17.910 -1.843 31.327 1.00 97.00 102 LEU A N 1
ATOM 839 C CA . LEU A 1 102 ? -17.513 -2.955 32.184 1.00 97.00 102 LEU A CA 1
ATOM 840 C C . LEU A 1 102 ? -17.092 -2.472 33.578 1.00 97.00 102 LEU A C 1
ATOM 842 O O . LEU A 1 102 ? -17.423 -3.129 34.563 1.00 97.00 102 LEU A O 1
ATOM 846 N N . SER A 1 103 ? -16.407 -1.330 33.674 1.00 97.00 103 SER A N 1
ATOM 847 C CA . SER A 1 103 ? -16.086 -0.696 34.959 1.00 97.00 103 SER A CA 1
ATOM 848 C C . SER A 1 103 ? -17.350 -0.289 35.717 1.00 97.00 103 SER A C 1
ATOM 850 O O . SER A 1 103 ? -17.526 -0.688 36.862 1.00 97.00 103 SER A O 1
ATOM 852 N N . GLU A 1 104 ? -18.280 0.408 35.060 1.00 96.94 104 GLU A N 1
ATOM 853 C CA . GLU A 1 104 ? -19.560 0.812 35.664 1.00 96.94 104 GLU A CA 1
ATOM 854 C C . GLU A 1 104 ? -20.377 -0.405 36.143 1.00 96.94 104 GLU A C 1
ATOM 856 O O . GLU A 1 104 ? -20.971 -0.404 37.225 1.00 96.94 104 GLU A O 1
ATOM 861 N N . MET A 1 105 ? -20.383 -1.490 35.362 1.00 96.06 105 MET A N 1
ATOM 862 C CA . MET A 1 105 ? -21.033 -2.744 35.748 1.00 96.06 105 MET A CA 1
ATOM 863 C C . MET A 1 105 ? -20.359 -3.419 36.948 1.00 96.06 105 MET A C 1
ATOM 865 O O . MET A 1 105 ? -21.049 -4.015 37.772 1.00 96.06 105 MET A O 1
ATOM 869 N N . LYS A 1 106 ? -19.032 -3.330 37.080 1.00 96.56 106 LYS A N 1
ATOM 870 C CA . LYS A 1 106 ? -18.331 -3.834 38.269 1.00 96.56 106 LYS A CA 1
ATOM 871 C C . LYS A 1 106 ? -18.702 -3.032 39.510 1.00 96.56 106 LYS A C 1
ATOM 873 O O . LYS A 1 106 ? -19.075 -3.642 40.505 1.00 96.56 106 LYS A O 1
ATOM 878 N N . ASP A 1 107 ? -18.702 -1.706 39.420 1.00 96.31 107 ASP A N 1
ATOM 879 C CA . ASP A 1 107 ? -19.046 -0.835 40.550 1.00 96.31 107 ASP A CA 1
ATOM 880 C C . ASP A 1 107 ? -20.489 -1.064 41.023 1.00 96.31 107 ASP A C 1
ATOM 882 O O . ASP A 1 107 ? -20.776 -1.106 42.220 1.00 96.31 107 ASP A O 1
ATOM 886 N N . THR A 1 108 ? -21.425 -1.239 40.086 1.00 95.94 108 THR A N 1
ATOM 887 C CA . THR A 1 108 ? -22.822 -1.559 40.424 1.00 95.94 108 THR A CA 1
ATOM 888 C C . THR A 1 108 ? -22.966 -2.949 41.043 1.00 95.94 108 THR A C 1
ATOM 890 O O . THR A 1 108 ? -23.756 -3.119 41.971 1.00 95.94 108 THR A O 1
ATOM 893 N N . LEU A 1 109 ? -22.192 -3.932 40.581 1.00 95.06 109 LEU A N 1
ATOM 894 C CA . LEU A 1 109 ? -22.178 -5.278 41.146 1.00 95.06 109 LEU A CA 1
ATOM 895 C C . LEU A 1 109 ? -21.577 -5.308 42.559 1.00 95.06 109 LEU A C 1
ATOM 897 O O . LEU A 1 109 ? -22.098 -6.025 43.411 1.00 95.06 109 LEU A O 1
ATOM 901 N N . GLU A 1 110 ? -20.535 -4.519 42.823 1.00 95.31 110 GLU A N 1
ATOM 902 C CA . GLU A 1 110 ? -19.952 -4.328 44.160 1.00 95.31 110 GLU A CA 1
ATOM 903 C C . GLU A 1 110 ? -21.010 -3.777 45.131 1.00 95.31 110 GLU A C 1
ATOM 905 O O . GLU A 1 110 ? -21.315 -4.405 46.142 1.00 95.31 110 GLU A O 1
ATOM 910 N N . LYS A 1 111 ? -21.684 -2.680 44.753 1.00 94.25 111 LYS A N 1
ATOM 911 C CA . LYS A 1 111 ? -22.760 -2.070 45.557 1.00 94.25 111 LYS A CA 1
ATOM 912 C C . LYS A 1 111 ? -23.907 -3.040 45.832 1.00 94.25 111 LYS A C 1
ATOM 914 O O . LYS A 1 111 ? -24.434 -3.094 46.939 1.00 94.25 111 LYS A O 1
ATOM 919 N N . MET A 1 112 ? -24.315 -3.818 44.829 1.00 93.12 112 MET A N 1
ATOM 920 C CA . MET A 1 112 ? -25.371 -4.820 45.004 1.00 93.12 112 MET A CA 1
ATOM 921 C C . MET A 1 112 ? -24.943 -5.939 45.960 1.00 93.12 112 MET A C 1
ATOM 923 O O . MET A 1 112 ? -25.765 -6.386 46.759 1.00 93.12 112 MET A O 1
ATOM 927 N N . LYS A 1 113 ? -23.672 -6.363 45.932 1.00 91.50 113 LYS A N 1
ATOM 928 C CA . LYS A 1 113 ? -23.134 -7.336 46.894 1.00 91.50 113 LYS A CA 1
ATOM 929 C C . LYS A 1 113 ? -23.106 -6.790 48.319 1.00 91.50 113 LYS A C 1
ATOM 931 O O . LYS A 1 113 ? -23.453 -7.529 49.235 1.00 91.50 113 LYS A O 1
ATOM 936 N N . GLU A 1 114 ? -22.733 -5.526 48.509 1.00 88.31 114 GLU A N 1
ATOM 937 C CA . GLU A 1 114 ? -22.784 -4.868 49.824 1.00 88.31 114 GLU A CA 1
ATOM 938 C C . GLU A 1 114 ? -24.220 -4.827 50.364 1.00 88.31 114 GLU A C 1
ATOM 940 O O . GLU A 1 114 ? -24.475 -5.204 51.509 1.00 88.31 114 GLU A O 1
ATOM 945 N N . ILE A 1 115 ? -25.189 -4.446 49.523 1.00 88.00 115 ILE A N 1
ATOM 946 C CA . ILE A 1 115 ? -26.613 -4.463 49.886 1.00 88.00 115 ILE A CA 1
ATOM 947 C C . ILE A 1 115 ? -27.066 -5.885 50.246 1.00 88.00 115 ILE A C 1
ATOM 949 O O . ILE A 1 115 ? -27.748 -6.075 51.252 1.00 88.00 115 ILE A O 1
ATOM 953 N N . GLU A 1 116 ? -26.685 -6.891 49.455 1.00 84.94 116 GLU A N 1
ATOM 954 C CA . GLU A 1 116 ? -27.022 -8.292 49.719 1.00 84.94 116 GLU A CA 1
ATOM 955 C C . GLU A 1 116 ? -26.426 -8.784 51.045 1.00 84.94 116 GLU A C 1
ATOM 957 O O . GLU A 1 116 ? -27.123 -9.444 51.817 1.00 84.94 116 GLU A O 1
ATOM 962 N N . GLN A 1 117 ? -25.168 -8.447 51.346 1.00 81.94 117 GLN A N 1
ATOM 963 C CA . GLN A 1 117 ? -24.541 -8.771 52.630 1.00 81.94 117 GLN A CA 1
ATOM 964 C C . GLN A 1 117 ? -25.290 -8.125 53.797 1.00 81.94 117 GLN A C 1
ATOM 966 O O . GLN A 1 117 ? -25.649 -8.827 54.743 1.00 81.94 117 GLN A O 1
ATOM 971 N N . ASN A 1 118 ? -25.623 -6.838 53.684 1.00 77.25 118 ASN A N 1
ATOM 972 C CA . ASN A 1 118 ? -26.387 -6.099 54.693 1.00 77.25 118 ASN A CA 1
ATOM 973 C C . ASN A 1 118 ? -27.820 -6.625 54.891 1.00 77.25 118 ASN A C 1
ATOM 975 O O . ASN A 1 118 ? -28.433 -6.370 55.929 1.00 77.25 118 ASN A O 1
ATOM 979 N N . LEU A 1 119 ? -28.385 -7.314 53.894 1.00 75.69 119 LEU A N 1
ATOM 980 C CA . LEU A 1 119 ? -29.684 -7.988 53.987 1.00 75.69 119 LEU A CA 1
ATOM 981 C C . LEU A 1 119 ? -29.571 -9.405 54.563 1.00 75.69 119 LEU A C 1
ATOM 983 O O . LEU A 1 119 ? -30.468 -9.834 55.283 1.00 75.69 119 LEU A O 1
ATOM 987 N N . LYS A 1 120 ? -28.501 -10.143 54.243 1.00 73.81 120 LYS A N 1
ATOM 988 C CA . LYS A 1 120 ? -28.274 -11.514 54.732 1.00 73.81 120 LYS A CA 1
ATOM 989 C C . LYS A 1 120 ? -27.825 -11.556 56.191 1.00 73.81 120 LYS A C 1
ATOM 991 O O . LYS A 1 120 ? -28.209 -12.477 56.905 1.00 73.81 120 LYS A O 1
ATOM 996 N N . PHE A 1 121 ? -27.037 -10.573 56.616 1.00 69.38 121 PHE A N 1
ATOM 997 C CA . PHE A 1 121 ? -26.545 -10.428 57.984 1.00 69.38 121 PHE A CA 1
ATOM 998 C C . PHE A 1 121 ? -26.836 -9.007 58.483 1.00 69.38 121 PHE A C 1
ATOM 1000 O O . PHE A 1 121 ? -25.922 -8.189 58.572 1.00 69.38 121 PHE A O 1
ATOM 1007 N N . PRO A 1 122 ? -28.109 -8.667 58.754 1.00 68.75 122 PRO A N 1
ATOM 1008 C CA . PRO A 1 122 ? -28.424 -7.389 59.379 1.00 68.75 122 PRO A CA 1
ATOM 1009 C C . PRO A 1 122 ? -27.699 -7.294 60.729 1.00 68.75 122 PRO A C 1
ATOM 1011 O O . PRO A 1 122 ? -27.690 -8.264 61.489 1.00 68.75 122 PRO A O 1
ATOM 1014 N N . SER A 1 123 ? -27.084 -6.143 61.019 1.00 68.75 123 SER A N 1
ATOM 1015 C CA . SER A 1 123 ? -26.428 -5.907 62.309 1.00 68.75 123 SER A CA 1
ATOM 1016 C C . SER A 1 123 ? -27.426 -6.049 63.462 1.00 68.75 123 SER A C 1
ATOM 1018 O O . SER A 1 123 ? -28.637 -5.865 63.281 1.00 68.75 123 SER A O 1
ATOM 1020 N N . GLU A 1 124 ? -26.926 -6.367 64.659 1.00 67.00 124 GLU A N 1
ATOM 1021 C CA . GLU A 1 124 ? -27.752 -6.469 65.871 1.00 67.00 124 GLU A CA 1
ATOM 1022 C C . GLU A 1 124 ? -28.565 -5.185 66.094 1.00 67.00 124 GLU A C 1
ATOM 1024 O O . GLU A 1 124 ? -29.755 -5.260 66.399 1.00 67.00 124 GLU A O 1
ATOM 1029 N N . ASN A 1 125 ? -27.972 -4.023 65.798 1.00 66.25 125 ASN A N 1
ATOM 1030 C CA . ASN A 1 125 ? -28.619 -2.711 65.842 1.00 66.25 125 ASN A CA 1
ATOM 1031 C C . ASN A 1 125 ? -29.800 -2.612 64.865 1.00 66.25 125 ASN A C 1
ATOM 1033 O O . ASN A 1 125 ? -30.889 -2.158 65.222 1.00 66.25 125 ASN A O 1
ATOM 1037 N N . LYS A 1 126 ? -29.642 -3.104 63.633 1.00 67.00 126 LYS A N 1
ATOM 1038 C CA . LYS A 1 126 ? -30.702 -3.071 62.616 1.00 67.00 126 LYS A CA 1
ATOM 1039 C C . LYS A 1 126 ? -31.859 -4.016 62.949 1.00 67.00 126 LYS A C 1
ATOM 1041 O O . LYS A 1 126 ? -33.020 -3.640 62.782 1.00 67.00 126 LYS A O 1
ATOM 1046 N N . LEU A 1 127 ? -31.548 -5.206 63.466 1.00 66.75 127 LEU A N 1
ATOM 1047 C CA . LEU A 1 127 ? -32.533 -6.147 64.010 1.00 66.75 127 LEU A CA 1
ATOM 1048 C C . LEU A 1 127 ? -33.278 -5.543 65.206 1.00 66.75 127 LEU A C 1
ATOM 1050 O O . LEU A 1 127 ? -34.505 -5.599 65.265 1.00 66.75 127 LEU A O 1
ATOM 1054 N N . PHE A 1 128 ? -32.553 -4.916 66.130 1.00 67.38 128 PHE A N 1
ATOM 1055 C CA . PHE A 1 128 ? -33.116 -4.245 67.297 1.00 67.38 128 PHE A CA 1
ATOM 1056 C C . PHE A 1 128 ? -34.090 -3.128 66.901 1.00 67.38 128 PHE A C 1
ATOM 1058 O O . PHE A 1 128 ? -35.208 -3.077 67.415 1.00 67.38 128 PHE A O 1
ATOM 1065 N N . LEU A 1 129 ? -33.732 -2.290 65.924 1.00 68.50 129 LEU A N 1
ATOM 1066 C CA . LEU A 1 129 ? -34.625 -1.253 65.403 1.00 68.50 129 LEU A CA 1
ATOM 1067 C C . LEU A 1 129 ? -35.868 -1.817 64.715 1.00 68.50 129 LEU A C 1
ATOM 1069 O O . LEU A 1 129 ? -36.949 -1.245 64.859 1.00 68.50 129 LEU A O 1
ATOM 1073 N N . GLU A 1 130 ? -35.750 -2.917 63.970 1.00 66.75 130 GLU A N 1
ATOM 1074 C CA . GLU A 1 130 ? -36.924 -3.580 63.392 1.00 66.75 130 GLU A CA 1
ATOM 1075 C C . GLU A 1 130 ? -37.853 -4.139 64.470 1.00 66.75 130 GLU A C 1
ATOM 1077 O O . GLU A 1 130 ? -39.069 -3.959 64.382 1.00 66.75 130 GLU A O 1
ATOM 1082 N N . VAL A 1 131 ? -37.301 -4.749 65.520 1.00 70.75 131 VAL A N 1
ATOM 1083 C CA . VAL A 1 131 ? -38.079 -5.239 66.663 1.00 70.75 131 VAL A CA 1
ATOM 1084 C C . VAL A 1 131 ? -38.778 -4.077 67.378 1.00 70.75 131 VAL A C 1
ATOM 1086 O O . VAL A 1 131 ? -39.978 -4.156 67.641 1.00 70.75 131 VAL A O 1
ATOM 1089 N N . ILE A 1 132 ? -38.079 -2.963 67.621 1.00 67.19 132 ILE A N 1
ATOM 1090 C CA . ILE A 1 132 ? -38.646 -1.744 68.225 1.00 67.19 132 ILE A CA 1
ATOM 1091 C C . ILE A 1 132 ? -39.781 -1.161 67.369 1.00 67.19 132 ILE A C 1
ATOM 1093 O O . ILE A 1 132 ? -40.848 -0.830 67.898 1.00 67.19 132 ILE A O 1
ATOM 1097 N N . LYS A 1 133 ? -39.600 -1.093 66.044 1.00 66.81 133 LYS A N 1
ATOM 1098 C CA . LYS A 1 133 ? -40.657 -0.680 65.107 1.00 66.81 133 LYS A CA 1
ATOM 1099 C C . LYS A 1 133 ? -41.844 -1.643 65.134 1.00 66.81 133 LYS A C 1
ATOM 1101 O O . LYS A 1 133 ? -42.989 -1.193 65.139 1.00 66.81 133 LYS A O 1
ATOM 1106 N N . GLY A 1 134 ? -41.592 -2.951 65.212 1.00 64.38 134 GLY A N 1
ATOM 1107 C CA . GLY A 1 134 ? -42.616 -3.992 65.348 1.00 64.38 134 GLY A CA 1
ATOM 1108 C C . GLY A 1 134 ? -43.431 -3.890 66.643 1.00 64.38 134 GLY A C 1
ATOM 1109 O O . GLY A 1 134 ? -44.618 -4.212 66.649 1.00 64.38 134 GLY A O 1
ATOM 1110 N N . ILE A 1 135 ? -42.832 -3.366 67.717 1.00 67.12 135 ILE A N 1
ATOM 1111 C CA . ILE A 1 135 ? -43.498 -3.057 68.996 1.00 67.12 135 ILE A CA 1
ATOM 1112 C C . ILE A 1 135 ? -44.310 -1.740 68.915 1.00 67.12 135 ILE A C 1
ATOM 1114 O O . ILE A 1 135 ? -45.086 -1.419 69.815 1.00 67.12 135 ILE A O 1
ATOM 1118 N N . GLY A 1 136 ? -44.219 -1.001 67.802 1.00 59.41 136 GLY A N 1
ATOM 1119 C CA . GLY A 1 136 ? -45.006 0.206 67.532 1.00 59.41 136 GLY A CA 1
ATOM 1120 C C . GLY A 1 136 ? -44.342 1.505 67.985 1.00 59.41 136 GLY A C 1
ATOM 1121 O O . GLY A 1 136 ? -45.027 2.526 68.095 1.00 59.41 136 GLY A O 1
ATOM 1122 N N . VAL A 1 137 ? -43.032 1.485 68.245 1.00 66.12 137 VAL A N 1
ATOM 1123 C CA . VAL A 1 137 ? -42.245 2.668 68.611 1.00 66.12 137 VAL A CA 1
ATOM 1124 C C . VAL A 1 137 ? -41.603 3.253 67.352 1.00 66.12 137 VAL A C 1
ATOM 1126 O O . VAL A 1 137 ? -40.816 2.588 66.684 1.00 66.12 137 VAL A O 1
ATOM 1129 N N . ASN A 1 138 ? -41.938 4.499 67.013 1.00 64.00 138 ASN A N 1
ATOM 1130 C CA . ASN A 1 138 ? -41.316 5.229 65.907 1.00 64.00 138 ASN A CA 1
ATOM 1131 C C . ASN A 1 138 ? -40.463 6.375 66.453 1.00 64.00 138 ASN A C 1
ATOM 1133 O O . ASN A 1 138 ? -40.952 7.189 67.245 1.00 64.00 138 ASN A O 1
ATOM 1137 N N . LEU A 1 139 ? -39.213 6.430 65.997 1.00 63.00 139 LEU A N 1
ATOM 1138 C CA . LEU A 1 139 ? -38.292 7.532 66.246 1.00 63.00 139 LEU A CA 1
ATOM 1139 C C . LEU A 1 139 ? -38.633 8.692 65.302 1.00 63.00 139 LEU A C 1
ATOM 1141 O O . LEU A 1 139 ? -38.772 8.472 64.097 1.00 63.00 139 LEU A O 1
ATOM 1145 N N . ILE A 1 140 ? -38.779 9.902 65.836 1.00 66.81 140 ILE A N 1
ATOM 1146 C CA . ILE A 1 140 ? -38.904 11.127 65.041 1.00 66.81 140 ILE A CA 1
ATOM 1147 C C . ILE A 1 140 ? -37.700 11.999 65.365 1.00 66.81 140 ILE A C 1
ATOM 1149 O O . ILE A 1 140 ? -37.498 12.374 66.522 1.00 66.81 140 ILE A O 1
ATOM 1153 N N . ASP A 1 141 ? -36.923 12.298 64.332 1.00 56.66 141 ASP A N 1
ATOM 1154 C CA . ASP A 1 141 ? -35.790 13.208 64.411 1.00 56.66 141 ASP A CA 1
ATOM 1155 C C . ASP A 1 141 ? -36.289 14.659 64.333 1.00 56.66 141 ASP A C 1
ATOM 115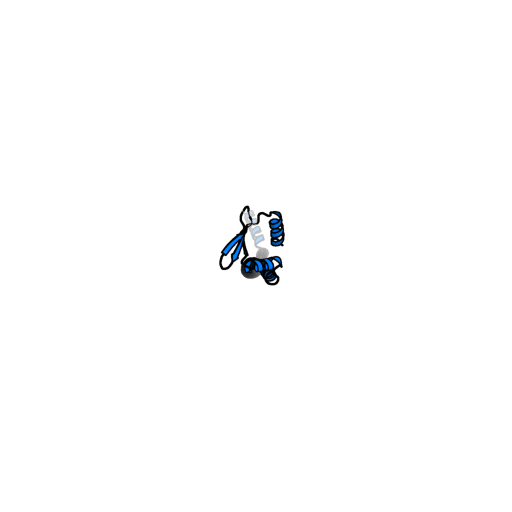7 O O . ASP A 1 141 ? -37.087 15.003 63.455 1.00 56.66 141 ASP A O 1
ATOM 1161 N N . SER A 1 142 ? -35.893 15.491 65.295 1.00 60.06 142 SER A N 1
ATOM 1162 C CA . SER A 1 142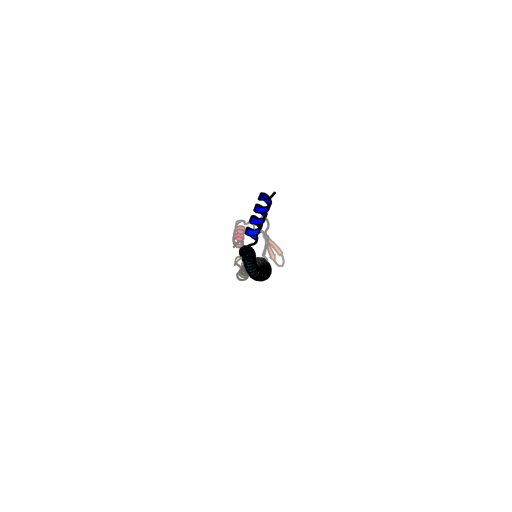 ? -36.273 16.901 65.377 1.00 60.06 142 SER A CA 1
ATOM 1163 C C . SER A 1 142 ? -35.100 17.700 65.931 1.00 60.06 142 SER A C 1
ATOM 1165 O O . SER A 1 142 ? -34.482 17.291 66.908 1.00 60.06 142 SER A O 1
ATOM 1167 N N . GLU A 1 143 ? -34.869 18.878 65.350 1.00 57.56 143 GLU A N 1
ATOM 1168 C CA . GLU A 1 143 ? -33.622 19.665 65.427 1.00 57.56 143 GLU A CA 1
ATOM 1169 C C . GLU A 1 143 ? -33.051 19.952 66.835 1.00 57.56 143 GLU A C 1
ATOM 1171 O O . GLU A 1 143 ? -31.865 20.232 66.937 1.00 57.56 143 GLU A O 1
ATOM 1176 N N . ASP A 1 144 ? -33.839 19.843 67.912 1.00 53.88 144 ASP A N 1
ATOM 1177 C CA . ASP A 1 144 ? -33.395 20.108 69.296 1.00 53.88 144 ASP A CA 1
ATOM 1178 C C . ASP A 1 144 ? -33.801 19.020 70.314 1.00 53.88 144 ASP A C 1
ATOM 1180 O O . ASP A 1 144 ? -33.491 19.128 71.506 1.00 53.88 144 ASP A O 1
ATOM 1184 N N . ARG A 1 145 ? -34.582 18.001 69.911 1.00 57.09 145 ARG A N 1
ATOM 1185 C CA . ARG A 1 145 ? -35.188 17.020 70.837 1.00 57.09 145 ARG A CA 1
ATOM 1186 C C . ARG A 1 145 ? -35.479 15.692 70.149 1.00 57.09 145 ARG A C 1
ATOM 1188 O O . ARG A 1 145 ? -36.130 15.662 69.111 1.00 57.09 145 ARG A O 1
ATOM 1195 N N . TYR A 1 146 ? -35.158 14.595 70.827 1.00 59.06 146 TYR A N 1
ATOM 1196 C CA . TYR A 1 146 ? -35.484 13.249 70.362 1.00 59.06 146 TYR A CA 1
ATOM 1197 C C . TYR A 1 146 ? -36.874 12.822 70.846 1.00 59.06 146 TYR A C 1
ATOM 1199 O O . TYR A 1 146 ? -37.181 12.856 72.044 1.00 59.06 146 TYR A O 1
ATOM 1207 N N . LEU A 1 147 ? -37.746 12.451 69.904 1.00 59.31 147 LEU A N 1
ATOM 1208 C CA . LEU A 1 147 ? -39.132 12.086 70.187 1.00 59.31 147 LEU A CA 1
ATOM 1209 C C . LEU A 1 147 ? -39.373 10.605 69.887 1.00 59.31 147 LEU A C 1
ATOM 1211 O O . LEU A 1 147 ? -39.236 10.152 68.749 1.00 59.31 147 LEU A O 1
ATOM 1215 N N . PHE A 1 148 ? -39.820 9.864 70.902 1.00 62.62 148 PHE A N 1
ATOM 1216 C CA . PHE A 1 148 ? -40.314 8.501 70.742 1.00 62.62 148 PHE A CA 1
ATOM 1217 C C . PHE A 1 148 ? -41.841 8.534 70.691 1.00 62.62 148 PHE A C 1
ATOM 1219 O O . PHE A 1 148 ? -42.514 9.005 71.614 1.00 62.62 148 PHE A O 1
ATOM 1226 N N . THR A 1 149 ? -42.415 8.014 69.610 1.00 59.22 149 THR A N 1
ATOM 1227 C CA . THR A 1 149 ? -43.869 7.856 69.497 1.00 59.22 149 THR A CA 1
ATOM 1228 C C . THR A 1 149 ? -44.240 6.390 69.616 1.00 59.22 149 THR A C 1
ATOM 1230 O O . THR A 1 149 ? -43.905 5.588 68.748 1.00 59.22 149 THR A O 1
ATOM 1233 N N . ILE A 1 150 ? -44.950 6.029 70.687 1.00 59.28 150 ILE A N 1
ATOM 1234 C CA . ILE A 1 150 ? -45.480 4.675 70.865 1.00 59.28 150 ILE A CA 1
ATOM 1235 C C . ILE A 1 150 ? -46.925 4.683 70.369 1.00 59.28 150 ILE A C 1
ATOM 1237 O O . ILE A 1 150 ? -47.811 5.287 70.981 1.00 59.28 150 ILE A O 1
ATOM 1241 N N . LYS A 1 151 ? -47.176 4.037 69.230 1.00 55.81 151 LYS A N 1
ATOM 1242 C CA . LYS A 1 151 ? -48.526 3.867 68.685 1.00 55.81 151 LYS A CA 1
ATOM 1243 C C . LYS A 1 151 ? -49.148 2.591 69.251 1.00 55.81 151 LYS A C 1
ATOM 1245 O O . LYS A 1 151 ? -49.037 1.519 68.666 1.00 55.81 151 LYS A O 1
ATOM 1250 N N . GLY A 1 152 ? -49.835 2.710 70.386 1.00 50.19 152 GLY A N 1
ATOM 1251 C CA . GLY A 1 152 ? -50.741 1.666 70.865 1.00 50.19 152 GLY A CA 1
ATOM 1252 C C . GLY A 1 152 ? -52.053 1.674 70.073 1.00 50.19 152 GLY A C 1
ATOM 1253 O O . GLY A 1 152 ? -52.491 2.729 69.618 1.00 50.19 152 GLY A O 1
ATOM 1254 N N . LYS A 1 153 ? -52.728 0.520 69.945 1.00 51.66 153 LYS A N 1
ATOM 1255 C CA . LYS A 1 153 ? -53.991 0.376 69.182 1.00 51.66 153 LYS A CA 1
ATOM 1256 C C . LYS A 1 153 ? -55.106 1.365 69.570 1.00 51.66 153 LYS A C 1
ATOM 1258 O O . LYS A 1 153 ? -55.989 1.566 68.751 1.00 51.66 153 LYS A O 1
ATOM 1263 N N . ASN A 1 154 ? -55.064 1.981 70.758 1.00 48.00 154 ASN A N 1
ATOM 1264 C CA . ASN A 1 154 ? -56.096 2.917 71.226 1.00 48.00 154 ASN A CA 1
ATOM 1265 C C . ASN A 1 154 ? -55.580 4.246 71.815 1.00 48.00 154 ASN A C 1
ATOM 1267 O O . ASN A 1 154 ? -56.409 5.072 72.178 1.00 48.00 154 ASN A O 1
ATOM 1271 N N . ILE A 1 155 ? -54.266 4.490 71.924 1.00 51.88 155 ILE A N 1
ATOM 1272 C CA . ILE A 1 155 ? -53.718 5.764 72.433 1.00 51.88 155 ILE A CA 1
ATOM 1273 C C . ILE A 1 155 ? -52.330 5.991 71.813 1.00 51.88 155 ILE A C 1
ATOM 1275 O O . ILE A 1 155 ? -51.452 5.137 71.938 1.00 51.88 155 ILE A O 1
ATOM 1279 N N . SER A 1 156 ? -52.123 7.136 71.154 1.00 50.47 156 SER A N 1
ATOM 1280 C CA . SER A 1 156 ? -50.791 7.605 70.752 1.00 50.47 156 SER A CA 1
ATOM 1281 C C . SER A 1 156 ? -50.220 8.483 71.862 1.00 50.47 156 SER A C 1
ATOM 1283 O O . SER A 1 156 ? -50.613 9.643 72.001 1.00 50.47 156 SER A O 1
ATOM 1285 N N . HIS A 1 157 ? -49.312 7.938 72.666 1.00 51.50 157 HIS A N 1
ATOM 1286 C CA . HIS A 1 157 ? -48.541 8.740 73.611 1.00 51.50 157 HIS A CA 1
ATOM 1287 C C . HIS A 1 157 ? -47.172 9.055 73.008 1.00 51.50 157 HIS A C 1
ATOM 1289 O O . HIS A 1 157 ? -46.422 8.159 72.615 1.00 51.50 157 HIS A O 1
ATOM 1295 N N . THR A 1 158 ? -46.869 10.349 72.921 1.00 52.09 158 THR A N 1
ATOM 1296 C CA . THR A 1 158 ? -45.537 10.854 72.590 1.00 52.09 158 THR A CA 1
ATOM 1297 C C . THR A 1 158 ? -44.776 10.997 73.897 1.00 52.09 158 THR A C 1
ATOM 1299 O O . THR A 1 158 ? -45.163 11.793 74.752 1.00 52.09 158 THR A O 1
ATOM 1302 N N . LEU A 1 159 ? -43.724 10.203 74.066 1.00 50.75 159 LEU A N 1
ATOM 1303 C CA . LEU A 1 159 ? -42.819 10.307 75.202 1.00 50.75 159 LEU A CA 1
ATOM 1304 C C . LEU A 1 159 ? -41.560 11.019 74.710 1.00 50.75 159 LEU A C 1
ATOM 1306 O O . LEU A 1 159 ? -40.859 10.531 73.825 1.00 50.75 159 LEU A O 1
ATOM 1310 N N . SER A 1 160 ? -41.299 12.202 75.256 1.00 52.25 160 SER A N 1
ATOM 1311 C CA . SER A 1 160 ? -40.060 12.941 75.021 1.00 52.25 160 SER A CA 1
ATOM 1312 C C . SER A 1 160 ? -39.111 12.689 76.184 1.00 52.25 160 SER A C 1
ATOM 1314 O O . SER A 1 160 ? -39.439 13.033 77.322 1.00 52.25 160 SER A O 1
ATOM 1316 N N . THR A 1 161 ? -37.940 12.124 75.916 1.00 52.53 161 THR A N 1
ATOM 1317 C CA . THR A 1 161 ? -36.846 12.083 76.889 1.00 52.53 161 THR A CA 1
ATOM 1318 C C . THR A 1 161 ? -35.962 13.318 76.677 1.00 52.53 161 THR A C 1
ATOM 1320 O O . THR A 1 161 ? -35.743 13.764 75.553 1.00 52.53 161 THR A O 1
ATOM 1323 N N . HIS A 1 162 ? -35.511 13.945 77.764 1.00 48.25 162 HIS A N 1
ATOM 1324 C CA . HIS A 1 162 ? -34.587 15.097 77.754 1.00 48.25 162 HIS A CA 1
ATOM 1325 C C . HIS A 1 162 ? -33.208 14.710 78.290 1.00 48.25 162 HIS A C 1
ATOM 1327 O O . HIS A 1 162 ? -32.478 15.543 78.815 1.00 48.25 162 HIS A O 1
ATOM 1333 N N . ASP A 1 163 ? -32.869 13.427 78.194 1.00 55.06 163 ASP A N 1
ATOM 1334 C CA . ASP A 1 163 ? -31.632 12.909 78.749 1.00 55.06 163 ASP A CA 1
ATOM 1335 C C . ASP A 1 163 ? -30.566 12.849 77.652 1.00 55.06 163 ASP A C 1
ATOM 1337 O O . ASP A 1 163 ? -30.553 11.940 76.819 1.00 55.06 163 ASP A O 1
ATOM 1341 N N . ALA A 1 164 ? -29.734 13.890 77.590 1.00 53.50 164 ALA A N 1
ATOM 1342 C CA . ALA A 1 164 ? -28.702 14.050 76.566 1.00 53.50 164 ALA A CA 1
ATOM 1343 C C . ALA A 1 164 ? -27.726 12.860 76.542 1.00 53.50 164 ALA A C 1
ATOM 1345 O O . ALA A 1 164 ? -27.341 12.412 75.468 1.00 53.50 164 ALA A O 1
ATOM 1346 N N . GLU A 1 165 ? -27.423 12.288 77.709 1.00 52.94 165 GLU A N 1
ATOM 1347 C CA . GLU A 1 165 ? -26.459 11.194 77.874 1.00 52.94 165 GLU A CA 1
ATOM 1348 C C . GLU A 1 165 ? -27.006 9.842 77.377 1.00 52.94 165 GLU A C 1
ATOM 1350 O O . GLU A 1 165 ? -26.262 8.994 76.880 1.00 52.94 165 GLU A O 1
ATOM 1355 N N . PHE A 1 166 ? -28.325 9.634 77.479 1.00 58.66 166 PHE A N 1
ATOM 1356 C CA . PHE A 1 166 ? -28.998 8.470 76.893 1.00 58.66 166 PHE A CA 1
ATOM 1357 C C . PHE A 1 166 ? -29.088 8.588 75.369 1.00 58.66 166 PHE A C 1
ATOM 1359 O O . PHE A 1 166 ? -28.914 7.596 74.668 1.00 58.66 166 PHE A O 1
ATOM 1366 N N . ASN A 1 167 ? -29.344 9.795 74.860 1.00 54.12 167 ASN A N 1
ATOM 1367 C CA . ASN A 1 167 ? -29.493 10.037 73.428 1.00 54.12 167 ASN A CA 1
ATOM 1368 C C . ASN A 1 167 ? -28.161 9.920 72.673 1.00 54.12 167 ASN A C 1
ATOM 1370 O O . ASN A 1 167 ? -28.146 9.351 71.589 1.00 54.12 167 ASN A O 1
ATOM 1374 N N . GLU A 1 168 ? -27.054 10.387 73.255 1.00 54.28 168 GLU A N 1
ATOM 1375 C CA . GLU A 1 168 ? -25.713 10.271 72.662 1.00 54.28 168 GLU A CA 1
ATOM 1376 C C . GLU A 1 168 ? -25.296 8.794 72.514 1.00 54.28 168 GLU A C 1
ATOM 1378 O O . GLU A 1 168 ? -24.983 8.341 71.417 1.00 54.28 168 GLU A O 1
ATOM 1383 N N . LYS A 1 169 ? -25.475 7.985 73.571 1.00 58.59 169 LYS A N 1
ATOM 1384 C CA . LYS A 1 169 ? -25.215 6.531 73.534 1.00 58.59 169 LYS A CA 1
ATOM 1385 C C . LYS A 1 169 ? -26.100 5.762 72.555 1.00 58.59 169 LYS A C 1
ATOM 1387 O O . LYS A 1 169 ? -25.714 4.693 72.091 1.00 58.59 169 LYS A O 1
ATOM 1392 N N . LEU A 1 170 ? -27.312 6.249 72.295 1.00 56.53 170 LEU A N 1
ATOM 1393 C CA . LEU A 1 170 ? -28.250 5.591 71.390 1.00 56.53 170 LEU A CA 1
ATOM 1394 C C . LEU A 1 170 ? -27.885 5.837 69.921 1.00 56.53 170 LEU A C 1
ATOM 1396 O O . LEU A 1 170 ? -28.155 4.969 69.101 1.00 56.53 170 LEU A O 1
ATOM 1400 N N . TRP A 1 171 ? -27.247 6.967 69.602 1.00 54.03 171 TRP A N 1
ATOM 1401 C CA . TRP A 1 171 ? -26.717 7.255 68.266 1.00 54.03 171 TRP A CA 1
ATOM 1402 C C . TRP A 1 171 ? -25.339 6.641 68.015 1.00 54.03 171 TRP A C 1
ATOM 1404 O O . TRP A 1 171 ? -25.119 6.143 66.915 1.00 54.03 171 TRP A O 1
ATOM 1414 N N . ASP A 1 172 ? -24.484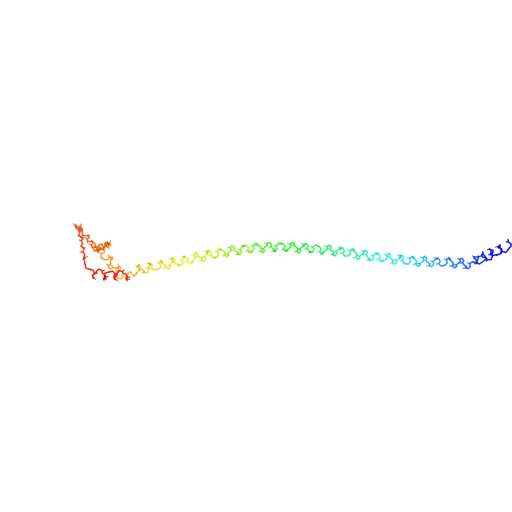 6.526 69.036 1.00 56.91 172 ASP A N 1
ATOM 1415 C CA . ASP A 1 172 ? -23.255 5.717 68.942 1.00 56.91 172 ASP A CA 1
ATOM 1416 C C . ASP A 1 172 ? -23.565 4.251 68.560 1.00 56.91 172 ASP A C 1
ATOM 1418 O O . ASP A 1 172 ? -22.784 3.596 67.881 1.00 56.91 172 ASP A O 1
ATOM 1422 N N . LEU A 1 173 ? -24.746 3.749 68.945 1.00 51.69 173 LEU A N 1
ATOM 1423 C CA . LEU A 1 173 ? -25.280 2.437 68.550 1.00 51.69 173 LEU A CA 1
ATOM 1424 C C . LEU A 1 173 ? -26.009 2.431 67.190 1.00 51.69 173 LEU A C 1
ATOM 1426 O O . LEU A 1 173 ? -26.414 1.372 66.723 1.00 51.69 173 LEU A O 1
ATOM 1430 N N . LEU A 1 174 ? -26.260 3.583 66.568 1.00 47.59 174 LEU A N 1
ATOM 1431 C CA . LEU A 1 174 ? -26.901 3.689 65.248 1.00 47.59 174 LEU A CA 1
ATOM 1432 C C . LEU A 1 174 ? -25.888 3.891 64.116 1.00 47.59 174 LEU A C 1
ATOM 1434 O O . LEU A 1 174 ? -26.201 3.536 62.978 1.00 47.59 174 LEU A O 1
ATOM 1438 N N . ASP A 1 175 ? -24.712 4.432 64.437 1.00 45.72 175 ASP A N 1
ATOM 1439 C CA . ASP A 1 175 ? -23.618 4.694 63.496 1.00 45.72 175 ASP A CA 1
ATOM 1440 C C . ASP A 1 175 ? -22.630 3.503 63.331 1.00 45.72 175 ASP A C 1
ATOM 1442 O O . ASP A 1 175 ? -21.775 3.554 62.443 1.00 45.72 175 ASP A O 1
ATOM 1446 N N . GLU A 1 176 ? -22.779 2.414 64.111 1.00 39.59 176 GLU A N 1
ATOM 1447 C CA . GLU A 1 176 ? -22.133 1.084 63.927 1.00 39.59 176 GLU A CA 1
ATOM 1448 C C . GLU A 1 176 ? -23.050 0.048 63.237 1.00 39.59 176 GLU A C 1
ATOM 1450 O O . GLU A 1 176 ? -22.586 -0.600 62.267 1.00 39.59 176 GLU A O 1
#

Nearest PDB structures (foldseek):
  6p5k-assembly1_Ak  TM=5.605E-01  e=9.743E-02  Oryctolagus cuniculus
  3wtf-assembly1_A  TM=4.023E-01  e=6.836E-01  Homo sapiens
  9asn-assembly1_B  TM=3.018E-01  e=9.967E-01  Homo sapiens
  9asq-assembly1_B  TM=2.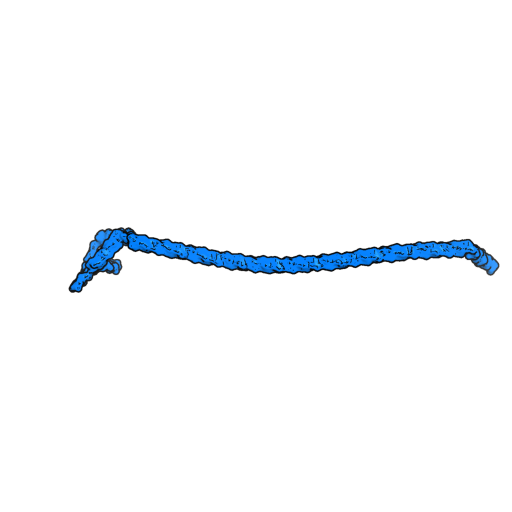994E-01  e=2.901E+00  Homo sapiens

Organism: Edhazardia aedis (strain USNM 41457) (NCBI:txid1003232)

Solvent-accessible surface area (backbone atoms only — not comparable to full-atom values): 9748 Å² total; per-residue (Å²): 111,72,65,61,52,47,53,53,48,54,52,46,51,72,65,59,40,69,65,58,54,50,48,51,52,50,55,49,50,54,51,51,51,54,50,52,53,52,52,49,54,49,49,55,50,49,54,52,49,49,53,50,49,54,51,50,51,53,49,51,52,53,50,51,53,52,49,51,52,50,50,54,50,50,54,49,54,54,50,53,51,52,52,53,52,51,51,48,55,51,50,52,53,51,47,53,53,50,50,52,54,52,51,56,51,48,56,52,50,52,53,51,48,53,52,48,47,53,66,76,57,55,50,72,55,55,50,50,51,51,52,42,44,74,72,29,43,43,84,45,90,49,102,89,51,58,36,40,34,39,55,49,99,87,52,76,51,75,50,71,64,89,54,66,75,60,53,52,58,53,47,63,54,68,79,110